Protein AF-A0A810MVS4-F1 (afdb_monomer_lite)

Organism: NCBI:txid338584

Structure (mmCIF, N/CA/C/O backbone):
data_AF-A0A810MVS4-F1
#
_entry.id   AF-A0A810MVS4-F1
#
loop_
_atom_site.group_PDB
_atom_site.id
_atom_site.type_symbol
_atom_site.label_atom_id
_atom_site.label_alt_id
_atom_site.label_comp_id
_atom_site.label_asym_id
_atom_site.label_entity_id
_atom_site.label_seq_id
_atom_site.pdbx_PDB_ins_code
_atom_site.Cartn_x
_atom_site.Cartn_y
_atom_site.Cartn_z
_atom_site.occupancy
_atom_site.B_iso_or_equiv
_atom_site.auth_seq_id
_atom_site.auth_comp_id
_atom_site.auth_asym_id
_atom_site.auth_atom_id
_atom_site.pdbx_PDB_model_num
ATOM 1 N N . MET A 1 1 ? 13.919 3.778 -55.481 1.00 49.50 1 MET A N 1
ATOM 2 C CA . MET A 1 1 ? 12.723 4.166 -54.689 1.00 49.50 1 MET A CA 1
ATOM 3 C C . MET A 1 1 ? 12.003 3.001 -53.979 1.00 49.50 1 MET A C 1
ATOM 5 O O . MET A 1 1 ? 11.007 3.254 -53.318 1.00 49.50 1 MET A O 1
ATOM 9 N N . ALA A 1 2 ? 12.486 1.747 -54.028 1.00 54.84 2 ALA A N 1
ATOM 10 C CA . ALA A 1 2 ? 11.794 0.601 -53.408 1.00 54.84 2 ALA A CA 1
ATOM 11 C C . ALA A 1 2 ? 12.148 0.342 -51.922 1.00 54.84 2 ALA A C 1
ATOM 13 O O . ALA A 1 2 ? 11.325 -0.211 -51.191 1.00 54.84 2 ALA A O 1
ATOM 14 N N . ASP A 1 3 ? 13.326 0.766 -51.446 1.00 55.78 3 ASP A N 1
ATOM 15 C CA . ASP A 1 3 ? 13.787 0.464 -50.078 1.00 55.78 3 ASP A CA 1
ATOM 16 C C . ASP A 1 3 ? 13.034 1.216 -48.978 1.00 55.78 3 ASP A C 1
ATOM 18 O O . ASP A 1 3 ? 12.732 0.639 -47.931 1.00 55.78 3 ASP A O 1
ATOM 22 N N . TYR A 1 4 ? 12.616 2.460 -49.231 1.00 58.19 4 TYR A N 1
ATOM 23 C CA . TYR A 1 4 ? 11.827 3.246 -48.274 1.00 58.19 4 TYR A CA 1
ATOM 24 C C . TYR A 1 4 ? 10.550 2.505 -47.833 1.00 58.19 4 TYR A C 1
ATOM 26 O O . TYR A 1 4 ? 10.206 2.493 -46.651 1.00 58.19 4 TYR A O 1
ATOM 34 N N . SER A 1 5 ? 9.892 1.785 -48.749 1.00 65.69 5 SER A N 1
ATOM 35 C CA . SER A 1 5 ? 8.668 1.020 -48.463 1.00 65.69 5 SER A CA 1
ATOM 36 C C . SER A 1 5 ? 8.889 -0.117 -47.453 1.00 65.69 5 SER A C 1
ATOM 38 O O . SER A 1 5 ? 8.045 -0.348 -46.582 1.00 65.69 5 SER A O 1
ATOM 40 N N . LYS A 1 6 ? 10.033 -0.814 -47.519 1.00 66.38 6 LYS A N 1
ATOM 41 C CA . LYS A 1 6 ? 10.369 -1.895 -46.575 1.00 66.38 6 LYS A CA 1
ATOM 42 C C . LYS A 1 6 ? 10.713 -1.344 -45.191 1.00 66.38 6 LYS A C 1
ATOM 44 O O . LYS A 1 6 ? 10.227 -1.883 -44.194 1.00 66.38 6 LYS A O 1
ATOM 49 N N . HIS A 1 7 ? 11.462 -0.243 -45.125 1.00 70.25 7 HIS A N 1
ATOM 50 C CA . HIS A 1 7 ? 11.799 0.418 -43.861 1.00 70.25 7 HIS A CA 1
ATOM 51 C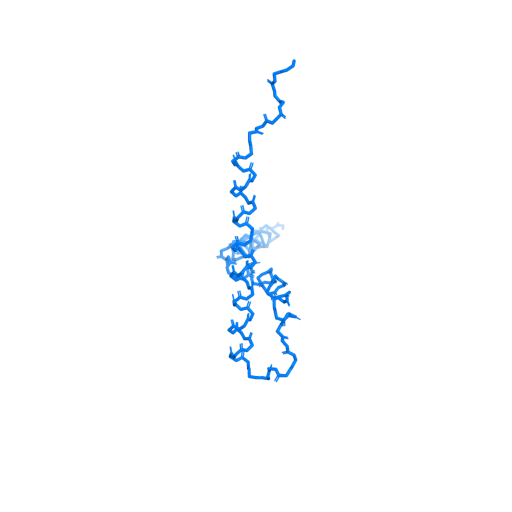 C . HIS A 1 7 ? 10.557 0.956 -43.136 1.00 70.25 7 HIS A C 1
ATOM 53 O O . HIS A 1 7 ? 10.401 0.722 -41.937 1.00 70.25 7 HIS A O 1
ATOM 59 N N . HIS A 1 8 ? 9.615 1.578 -43.855 1.00 72.62 8 HIS A N 1
ATOM 60 C CA . HIS A 1 8 ? 8.360 2.053 -43.261 1.00 72.62 8 HIS A CA 1
ATOM 61 C C . HIS A 1 8 ? 7.467 0.907 -42.758 1.00 72.62 8 HIS A C 1
ATOM 63 O O . HIS A 1 8 ? 6.886 1.012 -41.676 1.00 72.62 8 HIS A O 1
ATOM 69 N N . LYS A 1 9 ? 7.401 -0.222 -43.481 1.00 77.81 9 LYS A N 1
ATOM 70 C CA . LYS A 1 9 ? 6.677 -1.423 -43.021 1.00 77.81 9 LYS A CA 1
ATOM 71 C C . LYS A 1 9 ? 7.282 -2.005 -41.743 1.00 77.81 9 LYS A C 1
ATOM 73 O O . LYS A 1 9 ? 6.546 -2.387 -40.834 1.00 77.81 9 LYS A O 1
ATOM 78 N N . MET A 1 10 ?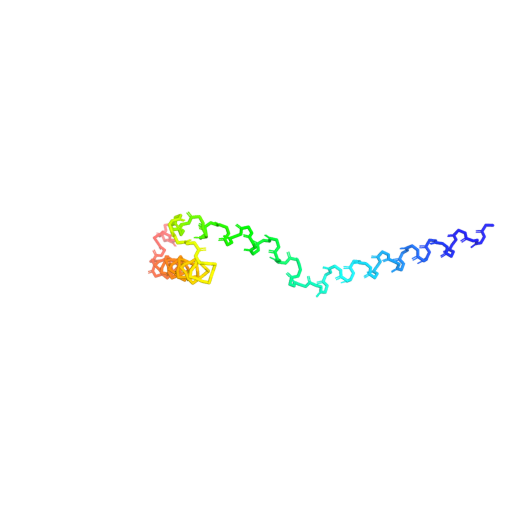 8.611 -2.051 -41.651 1.00 82.56 10 MET A N 1
ATOM 79 C CA . MET A 1 10 ? 9.303 -2.555 -40.464 1.00 82.56 10 MET A CA 1
ATOM 80 C C . MET A 1 10 ? 9.114 -1.624 -39.259 1.00 82.56 10 MET A C 1
ATOM 82 O O . MET A 1 10 ? 8.790 -2.104 -38.174 1.00 82.56 10 MET A O 1
ATOM 86 N N . ALA A 1 11 ? 9.199 -0.306 -39.459 1.00 85.62 11 ALA A N 1
ATOM 87 C CA . ALA A 1 11 ? 8.908 0.686 -38.422 1.00 85.62 11 ALA A CA 1
ATOM 88 C C . ALA A 1 11 ? 7.460 0.576 -37.905 1.00 85.62 11 ALA A C 1
ATOM 90 O O . ALA A 1 11 ? 7.233 0.561 -36.694 1.00 85.62 11 ALA A O 1
ATOM 91 N N . GLY A 1 12 ? 6.486 0.406 -38.806 1.00 86.25 12 GLY A N 1
ATOM 92 C CA . GLY A 1 12 ? 5.086 0.174 -38.440 1.00 86.25 12 GLY A CA 1
ATOM 93 C C . GLY A 1 12 ? 4.887 -1.114 -37.634 1.00 86.25 12 GLY A C 1
ATOM 94 O O . GLY A 1 12 ? 4.191 -1.109 -36.618 1.00 86.25 12 GLY A O 1
ATOM 95 N N . LYS A 1 13 ? 5.556 -2.207 -38.028 1.00 88.19 13 LYS A N 1
ATOM 96 C CA . LYS A 1 13 ? 5.514 -3.489 -37.307 1.00 88.19 13 LYS A CA 1
ATOM 97 C C . LYS A 1 13 ? 6.122 -3.379 -35.904 1.00 88.19 13 LYS A C 1
ATOM 99 O O . LYS A 1 13 ? 5.518 -3.856 -34.946 1.00 88.19 13 LYS A O 1
ATOM 104 N N . ILE A 1 14 ? 7.269 -2.711 -35.766 1.00 90.44 14 ILE A N 1
ATOM 105 C CA . ILE A 1 14 ? 7.914 -2.455 -34.467 1.00 90.44 14 ILE A CA 1
ATOM 106 C C . ILE A 1 14 ? 7.005 -1.602 -33.574 1.00 90.44 14 ILE A C 1
ATOM 108 O O . ILE A 1 14 ? 6.801 -1.940 -32.407 1.00 90.44 14 ILE A O 1
ATOM 112 N N . GLY A 1 15 ? 6.407 -0.536 -34.115 1.00 90.25 15 GLY A N 1
ATOM 113 C CA . GLY A 1 15 ? 5.472 0.318 -33.381 1.00 90.25 15 GLY A 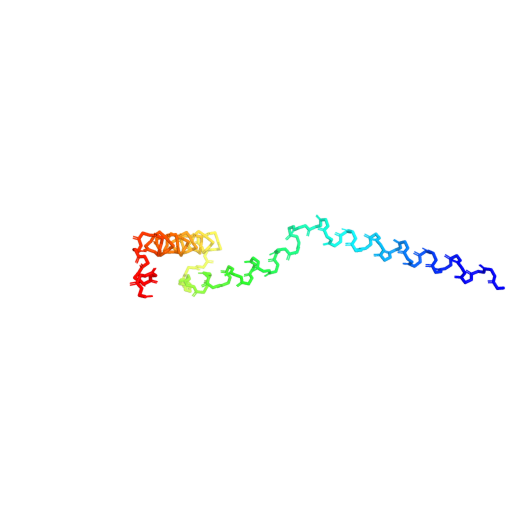CA 1
ATOM 114 C C . GLY A 1 15 ? 4.235 -0.442 -32.895 1.00 90.25 15 GLY A C 1
ATOM 115 O O . GLY A 1 15 ? 3.856 -0.323 -31.728 1.00 90.25 15 GLY A O 1
ATOM 116 N N . GLY A 1 16 ? 3.648 -1.280 -33.756 1.00 89.12 16 GLY A N 1
ATOM 117 C CA . GLY A 1 16 ? 2.503 -2.128 -33.416 1.00 89.12 16 GLY A CA 1
ATOM 118 C C . GLY A 1 16 ? 2.816 -3.132 -32.305 1.00 89.12 16 GLY A C 1
ATOM 119 O O . GLY A 1 16 ? 2.091 -3.191 -31.311 1.00 89.12 16 GLY A O 1
ATOM 120 N N . LEU A 1 17 ? 3.932 -3.858 -32.421 1.00 86.81 17 LEU A N 1
ATOM 121 C CA . LEU A 1 17 ? 4.376 -4.822 -31.407 1.00 86.81 17 LEU A CA 1
ATOM 122 C C . LEU A 1 17 ? 4.719 -4.142 -30.075 1.00 86.81 17 LEU A C 1
ATOM 124 O O . LEU A 1 17 ? 4.331 -4.629 -29.016 1.00 86.81 17 LEU A O 1
ATOM 128 N N . THR A 1 18 ? 5.369 -2.978 -30.116 1.00 85.75 18 THR A N 1
ATOM 129 C CA . THR A 1 18 ? 5.693 -2.193 -28.914 1.00 85.75 18 THR A CA 1
ATOM 130 C C . THR A 1 18 ? 4.427 -1.709 -28.209 1.00 85.75 18 THR A C 1
ATOM 132 O O . THR A 1 18 ? 4.320 -1.781 -26.984 1.00 85.75 18 THR A O 1
ATOM 135 N N . ARG A 1 19 ? 3.437 -1.222 -28.968 1.00 84.88 19 ARG A N 1
ATOM 136 C CA . ARG A 1 19 ? 2.150 -0.783 -28.418 1.00 84.88 19 ARG A CA 1
ATOM 137 C C . ARG A 1 19 ? 1.387 -1.947 -27.792 1.00 84.88 19 ARG A C 1
ATOM 139 O O . ARG A 1 19 ? 0.905 -1.797 -26.672 1.00 84.88 19 ARG A O 1
ATOM 146 N N . ALA A 1 20 ? 1.318 -3.085 -28.481 1.00 82.56 20 ALA A N 1
ATOM 147 C CA . ALA A 1 20 ? 0.698 -4.297 -27.959 1.00 82.56 20 ALA A CA 1
ATOM 148 C C . ALA A 1 20 ? 1.375 -4.748 -26.655 1.00 82.56 20 ALA A C 1
ATOM 150 O O . ALA A 1 20 ? 0.692 -4.913 -25.650 1.00 82.56 20 ALA A O 1
ATOM 151 N N . ALA A 1 21 ? 2.711 -4.812 -26.621 1.00 80.25 21 ALA A N 1
ATOM 152 C CA . ALA A 1 21 ? 3.475 -5.182 -25.427 1.00 80.25 21 ALA A CA 1
ATOM 153 C C . ALA A 1 21 ? 3.228 -4.244 -24.227 1.00 80.25 21 ALA A C 1
ATOM 155 O O . ALA A 1 21 ? 3.136 -4.683 -23.082 1.00 80.25 21 ALA A O 1
ATOM 156 N N . ARG A 1 22 ? 3.068 -2.935 -24.471 1.00 74.88 22 ARG A N 1
ATOM 157 C CA . ARG A 1 22 ? 2.719 -1.959 -23.420 1.00 74.88 22 ARG A CA 1
ATOM 158 C C . ARG A 1 22 ? 1.301 -2.147 -22.880 1.00 74.88 22 ARG A C 1
ATOM 160 O O . ARG A 1 22 ? 1.039 -1.803 -21.730 1.00 74.88 22 ARG A O 1
ATOM 167 N N . GLN A 1 23 ? 0.379 -2.640 -23.702 1.00 78.81 23 GLN A N 1
ATOM 168 C CA . GLN A 1 23 ? -1.013 -2.853 -23.310 1.00 78.81 23 GLN A CA 1
ATOM 169 C C . GLN A 1 23 ? -1.222 -4.202 -22.609 1.00 78.81 23 GLN A C 1
ATOM 171 O O . GLN A 1 23 ? -2.043 -4.268 -21.692 1.00 78.81 23 GLN A O 1
ATOM 176 N N . THR A 1 24 ? -0.454 -5.234 -22.972 1.00 79.69 24 THR A N 1
ATOM 177 C CA . THR A 1 24 ? -0.536 -6.571 -22.362 1.00 79.69 24 THR A CA 1
ATOM 178 C C . THR A 1 24 ? 0.084 -6.640 -20.966 1.00 79.69 24 THR A C 1
ATOM 180 O O . THR A 1 24 ? -0.358 -7.449 -20.157 1.00 79.69 24 THR A O 1
ATOM 183 N N . ASN A 1 25 ? 1.038 -5.764 -20.623 1.00 78.31 25 ASN A N 1
ATOM 184 C CA . ASN A 1 25 ? 1.578 -5.677 -19.261 1.00 78.31 25 ASN A CA 1
ATOM 185 C C . ASN A 1 25 ? 0.683 -4.819 -18.344 1.00 78.31 25 ASN A C 1
ATOM 187 O O . ASN A 1 25 ? 1.000 -3.678 -17.997 1.00 78.31 25 ASN A O 1
ATOM 191 N N . GLU A 1 26 ? -0.483 -5.352 -17.985 1.00 78.38 26 GLU A N 1
ATOM 192 C CA . GLU A 1 26 ? -1.439 -4.673 -17.108 1.00 78.38 26 GLU A CA 1
ATOM 193 C C . GLU A 1 26 ? -0.866 -4.379 -15.713 1.00 78.38 26 GLU A C 1
ATOM 195 O O . GLU A 1 26 ? -1.079 -3.287 -15.179 1.00 78.38 26 GLU A O 1
ATOM 200 N N . GLU A 1 27 ? -0.094 -5.308 -15.146 1.00 79.38 27 GLU A N 1
ATOM 201 C CA . GLU A 1 27 ? 0.547 -5.127 -13.842 1.00 79.38 27 GLU A CA 1
ATOM 202 C C . GLU A 1 27 ? 1.540 -3.963 -13.855 1.00 79.38 27 GLU A C 1
ATOM 204 O O . GLU A 1 27 ? 1.460 -3.074 -13.005 1.00 79.38 27 GLU A O 1
ATOM 209 N N . GLY A 1 28 ? 2.412 -3.902 -14.865 1.00 81.00 28 GLY A N 1
ATOM 210 C CA . GLY A 1 28 ? 3.377 -2.818 -15.038 1.00 81.00 28 GLY A CA 1
ATOM 211 C C . GLY A 1 28 ? 2.708 -1.455 -15.222 1.00 81.00 28 GLY A C 1
ATOM 212 O O . GLY A 1 28 ? 3.154 -0.466 -14.639 1.00 81.00 28 GLY A O 1
ATOM 213 N N . ARG A 1 29 ? 1.581 -1.395 -15.949 1.00 83.38 29 ARG A N 1
ATOM 214 C CA . ARG A 1 29 ? 0.796 -0.156 -16.102 1.00 83.38 29 ARG A CA 1
ATOM 215 C C . ARG A 1 29 ? 0.220 0.338 -14.776 1.00 83.38 29 ARG A C 1
ATOM 217 O O . ARG A 1 29 ? 0.166 1.544 -14.539 1.00 83.38 29 ARG A O 1
ATOM 224 N N . LYS A 1 30 ? -0.213 -0.578 -13.909 1.00 87.00 30 LYS A N 1
ATOM 225 C CA . LYS A 1 30 ? -0.806 -0.242 -12.606 1.00 87.00 30 LYS A CA 1
ATOM 226 C C . LYS A 1 30 ? 0.236 -0.048 -11.508 1.00 87.00 30 LYS A C 1
ATOM 228 O O . LYS A 1 30 ? -0.094 0.566 -10.497 1.00 87.00 30 LYS A O 1
ATOM 233 N N . ALA A 1 31 ? 1.467 -0.525 -11.686 1.00 86.25 31 ALA A N 1
ATOM 234 C CA . ALA A 1 31 ? 2.501 -0.515 -10.654 1.00 86.25 31 ALA A CA 1
ATOM 235 C C . ALA A 1 31 ? 2.771 0.893 -10.104 1.00 86.25 31 ALA A C 1
ATOM 237 O O . ALA A 1 31 ? 2.667 1.105 -8.899 1.00 86.25 31 ALA A O 1
ATOM 238 N N . ALA A 1 32 ? 3.017 1.879 -10.974 1.00 87.62 32 ALA A N 1
ATOM 239 C CA . ALA A 1 32 ? 3.282 3.257 -10.549 1.00 87.62 32 ALA A CA 1
ATOM 240 C C . ALA A 1 32 ? 2.098 3.867 -9.777 1.00 87.62 32 ALA A C 1
ATOM 242 O O . ALA A 1 32 ? 2.278 4.467 -8.714 1.00 87.62 32 ALA A O 1
ATOM 243 N N . ALA A 1 33 ? 0.877 3.655 -10.273 1.00 89.69 33 ALA A N 1
ATOM 244 C CA . ALA A 1 33 ? -0.340 4.123 -9.618 1.00 89.69 33 ALA A CA 1
ATOM 245 C C . ALA A 1 33 ? -0.555 3.440 -8.258 1.00 89.69 33 ALA A C 1
ATOM 247 O O . ALA A 1 33 ? -0.865 4.111 -7.274 1.00 89.69 33 ALA A O 1
ATOM 248 N N . LYS A 1 34 ? -0.335 2.121 -8.174 1.00 89.69 34 LYS A N 1
ATOM 249 C CA . LYS A 1 34 ? -0.426 1.340 -6.934 1.00 89.69 34 LYS A CA 1
ATOM 250 C C . LYS A 1 34 ? 0.594 1.829 -5.908 1.00 89.69 34 LYS A C 1
ATOM 252 O O . LYS A 1 34 ? 0.227 2.041 -4.757 1.00 89.69 34 LYS A O 1
ATOM 257 N N . THR A 1 35 ? 1.831 2.086 -6.325 1.00 90.81 35 THR A N 1
ATOM 258 C CA . THR A 1 35 ? 2.886 2.631 -5.460 1.00 90.81 35 THR A CA 1
ATOM 259 C C . THR A 1 35 ? 2.533 4.026 -4.949 1.00 90.81 35 THR A C 1
ATOM 261 O O . THR A 1 35 ? 2.575 4.273 -3.743 1.00 90.81 35 THR A O 1
ATOM 264 N N . GLY A 1 36 ? 2.111 4.932 -5.838 1.00 92.94 36 GLY A N 1
ATOM 265 C CA . GLY A 1 36 ? 1.694 6.283 -5.456 1.00 92.94 36 GLY A CA 1
ATOM 266 C C . GLY A 1 36 ? 0.482 6.284 -4.523 1.00 92.94 36 GLY A C 1
ATOM 267 O O . GLY A 1 36 ? 0.436 7.035 -3.549 1.00 92.94 36 GLY A O 1
ATOM 268 N N . PHE A 1 37 ? -0.479 5.393 -4.767 1.00 94.62 37 PHE A N 1
ATOM 269 C CA . PHE A 1 37 ? -1.617 5.197 -3.881 1.00 94.62 37 PHE A CA 1
ATOM 270 C C . PHE A 1 37 ? -1.171 4.687 -2.508 1.00 94.62 37 PHE A C 1
ATOM 272 O O . PHE A 1 37 ? -1.549 5.291 -1.508 1.00 94.62 37 PHE A O 1
ATOM 279 N N . MET A 1 38 ? -0.324 3.654 -2.453 1.00 95.38 38 MET A N 1
ATOM 280 C CA . MET A 1 38 ? 0.140 3.042 -1.202 1.00 95.38 38 MET A CA 1
ATOM 281 C C . MET A 1 38 ? 0.982 3.975 -0.331 1.00 95.38 38 MET A C 1
ATOM 283 O O . MET A 1 38 ? 0.908 3.891 0.897 1.00 95.38 38 MET A O 1
ATOM 287 N N . ARG A 1 39 ? 1.725 4.912 -0.934 1.00 95.69 39 ARG A N 1
ATOM 288 C CA . ARG A 1 39 ? 2.54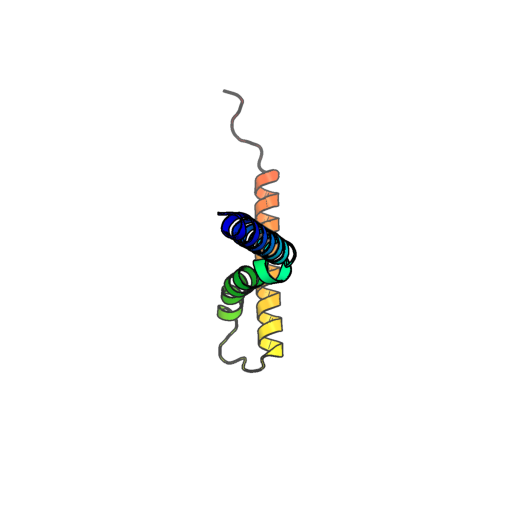6 5.901 -0.217 1.00 95.69 39 ARG A CA 1
ATOM 289 C C . ARG A 1 39 ? 1.766 6.655 0.868 1.00 95.69 39 ARG A C 1
ATOM 291 O O . ARG A 1 39 ? 2.321 6.927 1.928 1.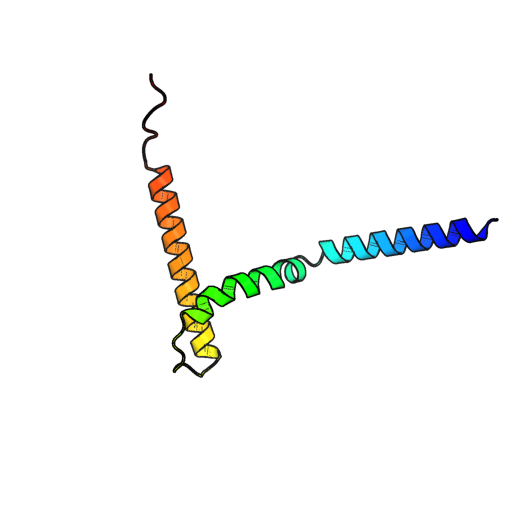00 95.69 39 ARG A O 1
ATOM 298 N N . ARG A 1 40 ? 0.474 6.938 0.653 1.00 95.31 40 ARG A N 1
ATOM 299 C CA . ARG A 1 40 ? -0.370 7.633 1.645 1.00 95.31 40 ARG A CA 1
ATOM 300 C C . ARG A 1 40 ? -0.597 6.825 2.926 1.00 95.31 40 ARG A C 1
ATOM 302 O O . ARG A 1 40 ? -0.839 7.415 3.972 1.00 95.31 40 ARG A O 1
ATOM 309 N N . PHE A 1 41 ? -0.571 5.495 2.840 1.00 96.44 41 PHE A N 1
ATOM 310 C CA . PHE A 1 41 ? -0.779 4.609 3.988 1.00 96.44 41 PHE A CA 1
ATOM 311 C C . PHE A 1 41 ? 0.534 4.340 4.711 1.00 96.44 41 PHE A C 1
ATOM 313 O O . PHE A 1 41 ? 0.559 4.350 5.933 1.00 96.44 41 PHE A O 1
ATOM 320 N N . TYR A 1 42 ? 1.640 4.212 3.974 1.00 95.12 42 TYR A N 1
ATOM 321 C CA . TYR A 1 42 ? 2.972 4.164 4.583 1.00 95.12 42 TYR A CA 1
ATOM 322 C C . TYR A 1 42 ? 3.320 5.443 5.352 1.00 95.12 42 TYR A C 1
ATOM 324 O O . TYR A 1 42 ? 3.989 5.359 6.375 1.00 95.12 42 TYR A O 1
ATOM 332 N N . ALA A 1 43 ? 2.834 6.607 4.908 1.00 95.12 43 ALA A N 1
ATOM 333 C CA . ALA A 1 43 ? 2.998 7.871 5.630 1.00 95.12 43 ALA A CA 1
ATOM 334 C C . ALA A 1 43 ? 2.215 7.937 6.959 1.00 95.12 43 ALA A C 1
ATOM 336 O O . ALA A 1 43 ? 2.508 8.789 7.787 1.00 95.12 43 ALA A O 1
ATOM 337 N N . GLN A 1 44 ? 1.224 7.060 7.161 1.00 94.50 44 GLN A N 1
ATOM 338 C CA . GLN A 1 44 ? 0.472 6.953 8.419 1.00 94.50 44 GLN A CA 1
ATOM 339 C C . GLN A 1 44 ? 1.131 5.990 9.413 1.00 94.50 44 GLN A C 1
ATOM 341 O O . GLN A 1 44 ? 0.712 5.930 10.566 1.00 94.50 44 GLN A O 1
ATOM 346 N N . VAL A 1 45 ? 2.124 5.209 8.974 1.00 95.44 45 VAL A N 1
ATOM 347 C CA . VAL A 1 45 ? 2.853 4.293 9.851 1.00 95.44 45 VAL A CA 1
ATOM 348 C C . VAL A 1 45 ? 3.862 5.099 10.669 1.00 95.44 45 VAL A C 1
ATOM 350 O O . VAL A 1 45 ? 4.654 5.827 10.060 1.00 95.44 45 VAL A O 1
ATOM 353 N N . PRO A 1 46 ? 3.880 4.951 12.006 1.00 95.25 46 PRO A N 1
ATOM 354 C CA . PRO A 1 46 ? 4.820 5.671 12.852 1.00 95.25 46 PRO A CA 1
ATOM 355 C C . PRO A 1 46 ? 6.287 5.446 12.447 1.00 95.25 46 PRO A C 1
ATOM 357 O O . PRO A 1 46 ? 6.646 4.408 11.874 1.00 95.25 46 PRO A O 1
ATOM 360 N N . ALA A 1 47 ? 7.134 6.446 12.683 1.00 92.69 47 ALA A N 1
ATOM 361 C CA . ALA A 1 47 ? 8.528 6.433 12.233 1.00 92.69 47 ALA A CA 1
ATOM 362 C C . ALA A 1 47 ? 9.395 5.466 13.056 1.00 92.69 47 ALA A C 1
ATOM 364 O O . ALA A 1 47 ? 10.357 4.909 12.535 1.00 92.69 47 ALA A O 1
ATOM 365 N N . GLU A 1 48 ? 9.011 5.226 14.308 1.00 95.75 48 GLU A N 1
ATOM 366 C CA . GLU A 1 48 ? 9.638 4.297 15.246 1.00 95.75 48 GLU A CA 1
ATOM 367 C C . GLU A 1 48 ? 9.517 2.827 14.820 1.00 95.75 48 GLU A C 1
ATOM 369 O O . GLU A 1 48 ? 10.326 1.996 15.230 1.00 95.75 48 GLU A O 1
ATOM 374 N N . VAL A 1 49 ? 8.549 2.489 13.959 1.00 94.81 49 VAL A N 1
ATOM 375 C CA . VAL A 1 49 ? 8.445 1.144 13.386 1.00 94.81 49 VAL A CA 1
ATOM 376 C C . VAL A 1 49 ? 9.469 1.028 12.263 1.00 94.81 49 VAL A C 1
ATOM 378 O O . VAL A 1 49 ? 9.229 1.497 11.150 1.00 94.81 49 VAL A O 1
ATOM 381 N N . THR A 1 50 ? 10.614 0.415 12.543 1.00 93.44 50 THR A N 1
ATOM 382 C CA . THR A 1 50 ? 11.725 0.287 11.587 1.00 93.44 50 THR A CA 1
ATOM 383 C C . THR A 1 50 ? 11.686 -1.008 10.783 1.00 93.44 50 THR A C 1
ATOM 385 O O . THR A 1 50 ? 12.184 -1.023 9.658 1.00 93.44 50 THR A O 1
ATOM 388 N N . ASP A 1 51 ? 11.054 -2.066 11.306 1.00 96.56 51 ASP A N 1
ATOM 389 C CA . ASP A 1 51 ? 10.919 -3.345 10.605 1.00 96.56 51 ASP A CA 1
ATOM 390 C C . ASP A 1 51 ? 10.076 -3.190 9.322 1.00 96.56 51 ASP A C 1
ATOM 392 O O . ASP A 1 51 ? 8.885 -2.862 9.398 1.00 96.56 51 ASP A O 1
ATOM 396 N N . PRO A 1 52 ? 10.646 -3.447 8.128 1.00 93.69 52 PRO A N 1
ATOM 397 C CA . PRO A 1 52 ? 9.923 -3.336 6.867 1.00 93.69 52 PRO A CA 1
ATOM 398 C C . PRO A 1 52 ? 8.664 -4.208 6.796 1.00 93.69 52 PRO A C 1
ATOM 400 O O . PRO A 1 52 ? 7.669 -3.786 6.194 1.00 93.69 52 PRO A O 1
ATOM 403 N N . ALA A 1 53 ? 8.688 -5.402 7.398 1.00 95.56 53 ALA A N 1
ATOM 404 C CA . ALA A 1 53 ? 7.551 -6.318 7.374 1.00 95.56 53 ALA A CA 1
ATOM 405 C C . ALA A 1 53 ? 6.393 -5.769 8.216 1.00 95.56 53 ALA A C 1
ATOM 407 O O . ALA A 1 53 ? 5.264 -5.657 7.722 1.00 95.56 53 ALA A O 1
ATOM 408 N N . GLU A 1 54 ? 6.676 -5.327 9.440 1.00 96.06 54 GLU A N 1
ATOM 409 C CA . GLU A 1 54 ? 5.675 -4.710 10.303 1.00 96.06 54 GLU A CA 1
ATOM 410 C C . GLU A 1 54 ? 5.135 -3.397 9.723 1.00 96.06 54 GLU A C 1
ATOM 412 O O . GLU A 1 54 ? 3.919 -3.172 9.706 1.00 96.06 54 GLU A O 1
ATOM 417 N N . ARG A 1 55 ? 5.995 -2.562 9.125 1.00 96.75 55 ARG A N 1
ATOM 418 C CA . ARG A 1 55 ? 5.546 -1.355 8.410 1.00 96.75 55 ARG A CA 1
ATOM 419 C C . ARG A 1 55 ? 4.552 -1.691 7.301 1.00 96.75 55 ARG A C 1
ATOM 421 O O . ARG A 1 55 ? 3.526 -1.020 7.164 1.00 96.75 55 ARG A O 1
ATOM 428 N N . ALA A 1 56 ? 4.832 -2.723 6.505 1.00 94.94 56 ALA A N 1
ATOM 429 C CA . ALA A 1 56 ? 3.931 -3.167 5.446 1.00 94.94 56 ALA A CA 1
ATOM 430 C C . ALA A 1 56 ? 2.604 -3.704 6.009 1.00 94.94 56 ALA A C 1
ATOM 432 O O . ALA A 1 56 ? 1.539 -3.418 5.453 1.00 94.94 56 ALA A O 1
ATOM 433 N N . ARG A 1 57 ? 2.640 -4.438 7.127 1.00 96.62 57 ARG A N 1
ATOM 434 C CA . ARG A 1 57 ? 1.440 -4.933 7.816 1.00 96.62 57 ARG A CA 1
ATOM 435 C C . ARG A 1 57 ? 0.543 -3.781 8.271 1.00 96.62 57 ARG A C 1
ATOM 437 O O . ARG A 1 57 ? -0.648 -3.776 7.957 1.00 96.62 57 ARG A O 1
ATOM 444 N N . LEU A 1 58 ? 1.114 -2.779 8.938 1.00 97.12 58 LEU A N 1
ATOM 445 C CA . LEU A 1 58 ? 0.388 -1.603 9.426 1.00 97.12 58 LEU A CA 1
ATOM 446 C C . LEU A 1 58 ? -0.183 -0.759 8.278 1.00 97.12 58 LEU A C 1
ATOM 448 O O . LEU A 1 58 ? -1.357 -0.386 8.312 1.00 97.12 58 LEU A O 1
ATOM 452 N N . ALA A 1 59 ? 0.593 -0.532 7.214 1.00 96.81 59 ALA A N 1
ATOM 453 C CA . ALA A 1 59 ? 0.105 0.161 6.020 1.00 96.81 59 ALA A CA 1
ATOM 454 C C . ALA A 1 59 ? -1.081 -0.579 5.368 1.00 96.81 59 ALA A C 1
ATOM 456 O O . ALA A 1 59 ? -2.060 0.047 4.953 1.00 96.81 59 ALA A O 1
ATOM 457 N N . ASN A 1 60 ? -1.042 -1.915 5.323 1.00 96.38 60 ASN A N 1
ATOM 458 C CA . ASN A 1 60 ? -2.149 -2.733 4.822 1.00 96.38 60 ASN A CA 1
ATOM 459 C C . ASN A 1 60 ? -3.395 -2.666 5.720 1.00 96.38 60 ASN A C 1
ATOM 461 O O . ASN A 1 60 ? -4.517 -2.648 5.208 1.00 96.38 60 ASN A O 1
ATOM 465 N N . LEU A 1 61 ? -3.234 -2.597 7.043 1.00 97.44 61 LEU A N 1
ATOM 466 C CA . LEU A 1 61 ? -4.357 -2.385 7.962 1.00 97.44 61 LEU A CA 1
ATOM 467 C C . LEU A 1 61 ? -5.012 -1.017 7.734 1.00 97.44 61 LEU A C 1
ATOM 469 O O . LEU A 1 61 ? -6.239 -0.934 7.630 1.00 97.44 61 LEU A O 1
ATOM 473 N N . ALA A 1 62 ? -4.210 0.036 7.560 1.00 96.81 62 ALA A N 1
ATOM 474 C CA . ALA A 1 62 ? -4.706 1.372 7.233 1.00 96.81 62 ALA A CA 1
ATOM 475 C C . ALA A 1 62 ? -5.468 1.395 5.895 1.00 96.81 62 ALA A C 1
ATOM 477 O O . ALA A 1 62 ? -6.548 1.987 5.800 1.00 96.81 62 ALA A O 1
ATOM 478 N N . LEU A 1 63 ? -4.960 0.690 4.877 1.00 97.19 63 LEU A N 1
ATOM 479 C CA . LEU A 1 63 ? -5.649 0.502 3.599 1.00 97.19 63 LEU A CA 1
ATOM 480 C C . LEU A 1 63 ? -7.021 -0.165 3.785 1.00 97.19 63 LEU A C 1
ATOM 482 O O . LEU A 1 63 ? -8.024 0.331 3.267 1.00 97.19 63 LEU A O 1
ATOM 486 N N . ARG A 1 64 ? -7.087 -1.274 4.532 1.00 97.00 64 ARG A N 1
ATOM 487 C CA . ARG A 1 64 ? -8.348 -1.993 4.789 1.00 97.00 64 ARG A CA 1
ATOM 488 C C . ARG A 1 64 ? -9.364 -1.102 5.498 1.00 97.00 64 ARG A C 1
ATOM 490 O O . ARG A 1 64 ? -10.516 -1.036 5.073 1.00 97.00 64 ARG A O 1
ATOM 497 N N . ALA A 1 65 ? -8.931 -0.362 6.517 1.00 97.62 65 ALA A N 1
ATOM 498 C CA . ALA A 1 65 ? -9.786 0.586 7.225 1.00 97.62 65 ALA A CA 1
ATOM 499 C C . ALA A 1 65 ? -10.310 1.698 6.298 1.00 97.62 65 ALA A C 1
ATOM 501 O O . ALA A 1 65 ? -11.487 2.056 6.354 1.00 97.62 65 ALA A O 1
ATOM 502 N N . HIS A 1 66 ? -9.463 2.225 5.409 1.00 97.31 66 HIS A N 1
ATOM 503 C CA . HIS A 1 66 ? -9.867 3.224 4.421 1.00 97.31 66 HIS A CA 1
ATOM 504 C C . HIS A 1 66 ? -10.941 2.689 3.467 1.00 97.31 66 HIS A C 1
ATOM 506 O O . HIS A 1 66 ? -11.972 3.337 3.278 1.00 97.31 66 HIS A O 1
ATOM 512 N N . MET A 1 67 ? -10.737 1.491 2.918 1.00 97.56 67 MET A N 1
ATOM 513 C CA . MET A 1 67 ? -11.704 0.862 2.017 1.00 97.56 67 MET A CA 1
ATOM 514 C C . MET A 1 67 ? -13.031 0.554 2.718 1.00 97.56 67 MET A C 1
ATOM 516 O O . MET A 1 67 ? -14.089 0.811 2.149 1.00 97.56 67 MET A O 1
ATOM 520 N N . ALA A 1 68 ? -12.999 0.102 3.974 1.00 97.75 68 ALA A N 1
ATOM 521 C CA . ALA A 1 68 ? -14.210 -0.117 4.765 1.00 97.75 68 ALA A CA 1
ATOM 522 C C . ALA A 1 68 ? -15.013 1.182 4.968 1.00 97.75 68 ALA A C 1
ATOM 524 O O . ALA A 1 68 ? -16.235 1.188 4.825 1.00 97.75 68 ALA A O 1
ATOM 525 N N . ARG A 1 69 ? -14.337 2.312 5.227 1.00 97.19 69 ARG A N 1
ATOM 526 C CA . ARG A 1 69 ? -14.995 3.629 5.324 1.00 97.19 69 ARG A CA 1
ATOM 527 C C . ARG A 1 69 ? -15.622 4.059 3.999 1.00 97.19 69 ARG A C 1
ATOM 529 O O . ARG A 1 69 ? -16.726 4.597 4.009 1.00 97.19 69 ARG A O 1
ATOM 536 N N . LEU A 1 70 ? -14.944 3.831 2.872 1.00 96.81 70 LEU A N 1
ATOM 537 C CA . LEU A 1 70 ? -15.500 4.119 1.545 1.00 96.81 70 LEU A CA 1
ATOM 538 C C . LEU A 1 70 ? -16.737 3.264 1.253 1.00 96.81 70 LEU A C 1
ATOM 540 O O . LEU A 1 70 ? -17.746 3.796 0.796 1.00 96.81 70 LEU A O 1
ATOM 544 N N . ALA A 1 71 ? -16.683 1.968 1.565 1.00 96.25 71 ALA A N 1
ATOM 545 C CA . ALA A 1 71 ? -17.814 1.062 1.403 1.00 96.25 71 ALA A CA 1
ATOM 546 C C . ALA A 1 71 ? -19.013 1.501 2.256 1.00 96.25 71 ALA A C 1
ATOM 548 O O . ALA A 1 71 ? -20.124 1.598 1.738 1.00 96.25 71 ALA A O 1
ATOM 549 N N . LYS A 1 72 ? -18.776 1.858 3.527 1.00 96.94 72 LYS A N 1
ATOM 550 C CA . LYS A 1 72 ? -19.807 2.401 4.420 1.00 96.94 72 LYS A CA 1
ATOM 551 C C . LYS A 1 72 ? -20.458 3.659 3.834 1.00 96.94 72 LYS A C 1
ATOM 553 O O . LYS A 1 72 ? -21.673 3.692 3.693 1.00 96.94 72 LYS A O 1
ATOM 558 N N . ARG A 1 73 ? -19.661 4.652 3.420 1.00 95.75 73 ARG A N 1
ATOM 559 C CA . ARG A 1 73 ? -20.171 5.893 2.802 1.00 95.75 73 ARG A CA 1
ATOM 560 C C . ARG A 1 73 ? -20.977 5.621 1.533 1.00 95.75 73 ARG A C 1
ATOM 562 O O . ARG A 1 73 ? -22.004 6.245 1.305 1.00 95.75 73 ARG A O 1
ATOM 569 N N . SER A 1 74 ? -20.516 4.683 0.707 1.00 95.31 74 SER A N 1
ATOM 570 C CA . SER A 1 74 ? -21.230 4.263 -0.502 1.00 95.31 74 SER A CA 1
ATOM 571 C C . SER A 1 74 ? -22.595 3.656 -0.166 1.00 95.31 74 SER A C 1
ATOM 573 O O . SER A 1 74 ? -23.592 4.004 -0.795 1.00 95.31 74 SER A O 1
ATOM 575 N N . ALA A 1 75 ? -22.660 2.798 0.856 1.00 94.19 75 ALA A N 1
ATOM 576 C CA . ALA A 1 75 ? -23.916 2.225 1.328 1.00 94.19 75 ALA A CA 1
ATOM 577 C C . ALA A 1 75 ? -24.870 3.310 1.852 1.00 94.19 75 ALA A C 1
ATOM 579 O O . ALA A 1 75 ? -26.009 3.369 1.401 1.00 94.19 75 ALA A O 1
ATOM 580 N N . GLU A 1 76 ? -24.385 4.218 2.706 1.00 94.12 76 GLU A N 1
ATOM 581 C CA . GLU A 1 76 ? -25.171 5.339 3.247 1.00 94.12 76 GLU A CA 1
ATOM 582 C C . GLU A 1 76 ? -25.778 6.216 2.140 1.00 94.12 76 GLU A C 1
ATOM 584 O O . GLU A 1 76 ? -26.937 6.623 2.230 1.00 94.12 76 GLU A O 1
ATOM 589 N N . LEU A 1 77 ? -25.018 6.485 1.072 1.00 91.94 77 LEU A N 1
ATOM 590 C CA . LEU A 1 77 ? -25.496 7.257 -0.077 1.00 91.94 77 LEU A CA 1
ATOM 591 C C . LEU A 1 77 ? -26.572 6.521 -0.881 1.00 91.94 77 LEU A C 1
ATOM 593 O O . LEU A 1 77 ? -27.503 7.162 -1.357 1.00 91.94 77 LEU A O 1
ATOM 597 N N . ARG A 1 78 ? -26.464 5.195 -1.026 1.00 88.69 78 ARG A N 1
ATOM 598 C CA . ARG A 1 78 ? -27.459 4.377 -1.741 1.00 88.69 78 ARG A CA 1
ATOM 599 C C . ARG A 1 78 ? -28.767 4.240 -0.972 1.00 88.69 78 ARG A C 1
ATOM 601 O O . ARG A 1 78 ? -29.822 4.162 -1.585 1.00 88.69 78 ARG A O 1
ATOM 608 N N . THR A 1 79 ? -28.695 4.183 0.356 1.00 83.38 79 THR A N 1
ATOM 609 C CA . THR A 1 79 ? -29.873 4.058 1.224 1.00 83.38 79 THR A CA 1
ATOM 610 C C . THR A 1 79 ? -30.569 5.388 1.474 1.00 83.38 79 THR A C 1
ATOM 612 O O . THR A 1 79 ? -31.697 5.400 1.959 1.00 83.38 79 THR A O 1
ATOM 615 N N . LYS A 1 80 ? -29.909 6.517 1.188 1.00 78.06 80 LYS A N 1
ATOM 616 C CA . LYS A 1 80 ? -30.516 7.834 1.350 1.00 78.06 80 LYS A CA 1
ATOM 617 C C . LYS A 1 80 ? -31.616 7.981 0.290 1.00 78.06 80 LYS A C 1
ATOM 619 O O . LYS A 1 80 ? -31.280 7.994 -0.895 1.00 78.06 80 LYS A O 1
ATOM 624 N N . PRO A 1 81 ? -32.903 8.099 0.672 1.00 68.00 81 PRO A N 1
ATOM 625 C CA . PRO A 1 81 ? -33.953 8.353 -0.302 1.00 68.00 81 PRO A CA 1
ATOM 626 C C . PRO A 1 81 ? -33.594 9.6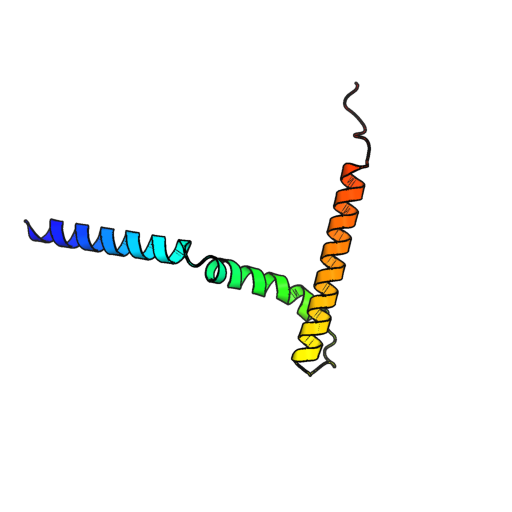37 -1.047 1.00 68.00 81 PRO A C 1
ATOM 628 O O . PRO A 1 81 ? -33.180 10.624 -0.423 1.00 68.00 81 PRO A O 1
ATOM 631 N N . SER A 1 82 ? -33.686 9.613 -2.376 1.00 67.06 82 SER A N 1
ATOM 632 C CA . SER A 1 82 ? -33.513 10.813 -3.186 1.00 67.06 82 SER A CA 1
ATOM 633 C C . SER A 1 82 ? -34.561 11.826 -2.739 1.00 67.06 82 SER A C 1
ATOM 635 O O . SER A 1 82 ? -35.730 11.711 -3.097 1.00 67.06 82 SER A O 1
ATOM 637 N N . ARG A 1 83 ? -34.172 12.797 -1.910 1.00 64.12 83 ARG A N 1
ATOM 638 C CA . ARG A 1 83 ? -35.006 13.975 -1.685 1.00 64.12 83 ARG A CA 1
ATOM 639 C C . ARG A 1 83 ? -35.068 14.715 -3.015 1.00 64.12 83 ARG A C 1
ATOM 641 O O . ARG A 1 83 ? -34.050 15.247 -3.444 1.00 64.12 83 ARG A O 1
ATOM 648 N N . GLY A 1 84 ? -36.241 14.706 -3.636 1.00 62.91 84 GLY A N 1
ATOM 649 C CA . GLY A 1 84 ? -36.554 15.539 -4.790 1.00 62.91 84 GLY A CA 1
ATOM 650 C C . GLY A 1 84 ? -36.408 14.825 -6.127 1.00 62.91 84 GLY A C 1
ATOM 651 O O . GLY A 1 84 ? -35.361 14.883 -6.772 1.00 62.91 84 GLY A O 1
ATOM 652 N N . ARG A 1 85 ? -37.500 14.200 -6.565 1.00 59.81 85 ARG A N 1
ATOM 653 C CA . ARG A 1 85 ? -37.916 14.234 -7.970 1.00 59.81 85 ARG A CA 1
ATOM 654 C C . ARG A 1 85 ? -39.446 14.159 -8.069 1.00 59.81 85 ARG A C 1
ATOM 656 O O . ARG A 1 85 ? -39.955 13.443 -8.910 1.00 59.81 85 ARG A O 1
ATOM 663 N N . ASP A 1 86 ? -40.121 14.872 -7.171 1.00 57.62 86 ASP A N 1
ATOM 664 C CA . ASP A 1 86 ? -41.571 15.077 -7.159 1.00 57.62 86 ASP A CA 1
ATOM 665 C C . ASP A 1 86 ? -41.808 16.555 -6.793 1.00 57.62 86 ASP A C 1
ATOM 667 O O . ASP A 1 86 ? -42.149 16.874 -5.657 1.00 57.62 86 ASP A O 1
ATOM 671 N N . GLU A 1 87 ? -41.500 17.458 -7.725 1.00 45.16 87 GLU A N 1
ATOM 672 C CA . GLU A 1 87 ? -42.006 18.840 -7.777 1.00 45.16 87 GLU A CA 1
ATOM 673 C C . GLU A 1 87 ? -42.361 19.157 -9.231 1.00 45.16 87 GLU A C 1
ATOM 675 O O . GLU A 1 87 ? -41.530 18.831 -10.115 1.00 45.16 87 GLU A O 1
#

Radius of gyration: 24.5 Å; chains: 1; bounding box: 56×25×70 Å

Secondary structure (DSSP, 8-state):
--HHHHHHHHHHHHHHHHHHHHHH-HHHHHHHHHHHHHHHHHTTS-TT---HHHHHHHHHHHHHHHHHHHHHHHHHHHHS--S-S--

Foldseek 3Di:
DPVVVVVVVVVVVVVVVVVVVVVVPPVVVCVVVVVVVLVVLLVVQDPVPPDPVVSVVSSVVSVVVVVVVVVVVVVVVVPPPPPDDPD

Sequence (87 aa):
MADYSKHHKMAGKIGGLTRAARQTNEEGRKAAAKTGFMRRFYAQVPAEVTDPAERARLANLALRAHMARLAKRSAELRTKPSRGRDE

pLDDT: mean 85.79, std 13.06, range [45.16, 97.75]